Protein AF-A0A8C3FRH8-F1 (afdb_monomer)

Structure (mmCIF, N/CA/C/O backbone):
data_AF-A0A8C3FRH8-F1
#
_entry.id   AF-A0A8C3FRH8-F1
#
loop_
_atom_site.group_PDB
_atom_site.id
_atom_site.type_symbol
_atom_site.label_atom_id
_atom_site.label_alt_id
_atom_site.label_comp_id
_atom_site.label_asym_id
_atom_site.label_entity_id
_atom_site.label_seq_id
_atom_site.pdbx_PDB_ins_code
_atom_site.Cartn_x
_atom_site.Cartn_y
_atom_site.Cartn_z
_atom_site.occupancy
_atom_site.B_iso_or_equiv
_atom_site.auth_seq_id
_atom_site.auth_comp_id
_atom_site.auth_asym_id
_atom_site.auth_atom_id
_atom_site.pdbx_PDB_model_num
ATOM 1 N N . MET A 1 1 ? -49.853 3.957 56.893 1.00 57.47 1 MET A N 1
ATOM 2 C CA . MET A 1 1 ? -48.445 3.575 56.624 1.00 57.47 1 MET A CA 1
ATOM 3 C C . MET A 1 1 ? -48.189 3.053 55.192 1.00 57.47 1 MET A C 1
ATOM 5 O O . MET A 1 1 ? -47.137 2.483 54.962 1.00 57.47 1 MET A O 1
ATOM 9 N N . GLY A 1 2 ? -49.076 3.261 54.199 1.00 66.38 2 GLY A N 1
ATOM 10 C CA . GLY A 1 2 ? -48.961 2.573 52.893 1.00 66.38 2 GLY A CA 1
ATOM 11 C C . GLY A 1 2 ? -48.387 3.367 51.706 1.00 66.38 2 GLY A C 1
ATOM 12 O O . GLY A 1 2 ? -47.814 2.766 50.808 1.00 66.38 2 GLY A O 1
ATOM 13 N N . ALA A 1 3 ? -48.515 4.697 51.667 1.00 68.50 3 ALA A N 1
ATOM 14 C CA . ALA A 1 3 ? -48.238 5.473 50.446 1.00 68.50 3 ALA A CA 1
ATOM 15 C C . ALA A 1 3 ? -46.739 5.645 50.118 1.00 68.50 3 ALA A C 1
ATOM 17 O O . ALA A 1 3 ? -46.358 5.696 48.951 1.00 68.50 3 ALA A O 1
ATOM 18 N N . SER A 1 4 ? -45.875 5.696 51.133 1.00 77.69 4 SER A N 1
ATOM 19 C CA . SER A 1 4 ? -44.426 5.864 50.961 1.00 77.69 4 SER A CA 1
ATOM 20 C C . SER A 1 4 ? -43.734 4.607 50.426 1.00 77.69 4 SER A C 1
ATOM 22 O O . SER A 1 4 ? -42.773 4.722 49.672 1.00 77.69 4 SER A O 1
ATOM 24 N N . HIS A 1 5 ? -44.244 3.414 50.749 1.00 85.81 5 HIS A N 1
ATOM 25 C CA . HIS A 1 5 ? -43.692 2.146 50.264 1.00 85.81 5 HIS A CA 1
ATOM 26 C C . HIS A 1 5 ? -43.868 2.014 48.742 1.00 85.81 5 HIS A C 1
ATOM 28 O O . HIS A 1 5 ? -42.913 1.736 48.021 1.00 85.81 5 HIS A O 1
ATOM 34 N N . TRP A 1 6 ? -45.072 2.283 48.230 1.00 84.44 6 TRP A N 1
ATOM 35 C CA . TRP A 1 6 ? -45.355 2.202 46.793 1.00 84.44 6 TRP A CA 1
ATOM 36 C C . TRP A 1 6 ? -44.595 3.247 45.973 1.00 84.44 6 TRP A C 1
ATOM 38 O O . TRP A 1 6 ? -44.158 2.955 44.863 1.00 84.44 6 TRP A O 1
ATOM 48 N N . ALA A 1 7 ? -44.379 4.441 46.531 1.00 86.88 7 ALA A N 1
ATOM 49 C CA . ALA A 1 7 ? -43.565 5.472 45.894 1.00 86.88 7 ALA A CA 1
ATOM 50 C C . ALA A 1 7 ? -42.084 5.064 45.775 1.00 86.88 7 ALA A C 1
ATOM 52 O O . ALA A 1 7 ? -41.443 5.387 44.773 1.00 86.88 7 ALA A O 1
ATOM 53 N N . LEU A 1 8 ? -41.551 4.338 46.765 1.00 87.56 8 LEU A N 1
ATOM 54 C CA . LEU A 1 8 ? -40.187 3.804 46.726 1.00 87.56 8 LEU A CA 1
ATOM 55 C C . LEU A 1 8 ? -40.054 2.673 45.703 1.00 87.56 8 LEU A C 1
ATOM 57 O O . LEU A 1 8 ? -39.181 2.751 44.843 1.00 87.56 8 LEU A O 1
ATOM 61 N N . LEU A 1 9 ? -40.970 1.699 45.708 1.00 85.25 9 LEU A N 1
ATOM 62 C CA . LEU A 1 9 ? -40.968 0.611 44.721 1.00 85.25 9 LEU A CA 1
ATOM 63 C C . LEU A 1 9 ? -41.099 1.131 43.286 1.00 85.25 9 LEU A C 1
ATOM 65 O O . LEU A 1 9 ? -40.386 0.690 42.388 1.00 85.25 9 LEU A O 1
ATOM 69 N N . TYR A 1 10 ? -41.982 2.105 43.063 1.00 86.12 10 TYR A N 1
ATOM 70 C CA . TYR A 1 10 ? -42.132 2.725 41.750 1.00 86.12 10 TYR A CA 1
ATOM 71 C C . TYR A 1 10 ? -40.841 3.422 41.300 1.00 86.12 10 TYR A C 1
ATOM 73 O O . TYR A 1 10 ? -40.419 3.269 40.152 1.00 86.12 10 TYR A O 1
ATOM 81 N N . ARG A 1 11 ? -40.188 4.158 42.207 1.00 88.19 11 ARG A N 1
ATOM 82 C CA . ARG A 1 11 ? -38.925 4.846 41.922 1.00 88.19 11 ARG A CA 1
ATOM 83 C C . ARG A 1 11 ? -37.809 3.860 41.572 1.00 88.19 11 ARG A C 1
ATOM 85 O O . ARG A 1 11 ? -37.102 4.117 40.603 1.00 88.19 11 ARG A O 1
ATOM 92 N N . GLU A 1 12 ? -37.677 2.753 42.299 1.00 88.12 12 GLU A N 1
ATOM 93 C CA . GLU A 1 12 ? -36.662 1.727 42.014 1.00 88.12 12 GLU A CA 1
ATOM 94 C C . GLU A 1 12 ? -36.901 1.028 40.672 1.00 88.12 12 GLU A C 1
ATOM 96 O O . GLU A 1 12 ? -35.974 0.859 39.881 1.00 88.12 12 GLU A O 1
ATOM 101 N N . VAL A 1 13 ? -38.153 0.687 40.353 1.00 88.50 13 VAL A N 1
ATOM 102 C CA . VAL A 1 13 ? -38.493 0.071 39.059 1.00 88.50 13 VAL A CA 1
ATOM 103 C C . VAL A 1 13 ? -38.186 1.019 37.896 1.00 88.50 13 VAL A C 1
ATOM 105 O O . VAL A 1 13 ? -37.683 0.590 36.853 1.00 88.50 13 VAL A O 1
ATOM 108 N N . VAL A 1 14 ? -38.478 2.312 38.055 1.00 90.81 14 VAL A N 1
ATOM 109 C CA . VAL A 1 14 ? -38.192 3.322 37.029 1.00 90.81 14 VAL A CA 1
ATOM 110 C C . VAL A 1 14 ? -36.691 3.593 36.914 1.00 90.81 14 VAL A C 1
ATOM 112 O O . VAL A 1 14 ? -36.196 3.669 35.787 1.00 90.81 14 VAL A O 1
ATOM 115 N N . SER A 1 15 ? -35.950 3.691 38.025 1.00 89.12 15 SER A N 1
ATOM 116 C CA . SER A 1 15 ? -34.499 3.915 37.969 1.00 89.12 15 SER A CA 1
ATOM 117 C C . SER A 1 15 ? -33.776 2.714 37.361 1.00 89.12 15 SER A C 1
ATOM 119 O O . SER A 1 15 ? -32.976 2.901 36.447 1.00 89.12 15 SER A O 1
ATOM 121 N N . GLY A 1 16 ? -34.144 1.487 37.744 1.00 87.81 16 GLY A N 1
ATOM 122 C CA . GLY A 1 16 ? -33.573 0.266 37.173 1.00 87.81 16 GLY A CA 1
ATOM 123 C C . GLY A 1 16 ? -33.840 0.139 35.671 1.00 87.81 16 GLY A C 1
ATOM 124 O O . GLY A 1 16 ? -32.952 -0.231 34.902 1.00 87.81 16 GLY A O 1
ATOM 125 N N . LYS A 1 17 ? -35.036 0.533 35.207 1.00 89.75 17 LYS A N 1
ATOM 126 C CA . LYS A 1 17 ? -35.323 0.614 33.766 1.00 89.75 17 LYS A CA 1
ATOM 127 C C . LYS A 1 17 ? -34.496 1.687 33.062 1.00 89.75 17 LYS A C 1
ATOM 129 O O . LYS A 1 17 ? -34.048 1.436 31.947 1.00 89.75 17 LYS A O 1
ATOM 134 N N . ALA A 1 18 ? -34.300 2.855 33.672 1.00 86.56 18 ALA A N 1
ATOM 135 C CA . ALA A 1 18 ? -33.530 3.951 33.085 1.00 86.56 18 ALA A CA 1
ATOM 136 C C . ALA A 1 18 ? -32.035 3.610 32.960 1.00 86.56 18 ALA A C 1
ATOM 138 O O . ALA A 1 18 ? -31.429 3.888 31.923 1.00 86.56 18 ALA A O 1
ATOM 139 N N . GLU A 1 19 ? -31.466 2.953 33.969 1.00 88.12 19 GLU A N 1
ATOM 140 C CA . GLU A 1 19 ? -30.096 2.431 33.947 1.00 88.12 19 GLU A CA 1
ATOM 141 C C . GLU A 1 19 ? -29.940 1.335 32.889 1.00 88.12 19 GLU A C 1
ATOM 143 O O . GLU A 1 19 ? -29.056 1.414 32.036 1.00 88.12 19 GLU A O 1
ATOM 148 N N . ALA A 1 20 ? -30.854 0.362 32.842 1.00 88.12 20 ALA A N 1
ATOM 149 C CA . ALA A 1 20 ? -30.847 -0.660 31.796 1.00 88.12 20 ALA A CA 1
ATOM 150 C C . ALA A 1 20 ? -30.938 -0.045 30.386 1.00 88.12 20 ALA A C 1
ATOM 152 O O . ALA A 1 20 ? -30.238 -0.477 29.468 1.00 88.12 20 ALA A O 1
ATOM 153 N N . TRP A 1 21 ? -31.748 1.004 30.213 1.00 78.81 21 TRP A N 1
ATOM 154 C CA . TRP A 1 21 ? -31.869 1.724 28.945 1.00 78.81 21 TRP A CA 1
ATOM 155 C C . TRP A 1 21 ? -30.599 2.481 28.560 1.00 78.81 21 TRP A C 1
ATOM 157 O O . TRP A 1 21 ? -30.220 2.488 27.385 1.00 78.81 21 TRP A O 1
ATOM 167 N N . SER A 1 22 ? -29.937 3.129 29.520 1.00 84.00 22 SER A N 1
ATOM 168 C CA . SER A 1 22 ? -28.700 3.869 29.268 1.00 84.00 22 SER A CA 1
ATOM 169 C C . SER A 1 22 ? -27.548 2.917 28.933 1.00 84.00 22 SER A C 1
ATOM 171 O O . SER A 1 22 ? -26.841 3.157 27.951 1.00 84.00 22 SER A O 1
ATOM 173 N N . HIS A 1 23 ? -27.434 1.792 29.647 1.00 83.38 23 HIS A N 1
ATOM 174 C CA . HIS A 1 23 ? -26.477 0.722 29.363 1.00 83.38 23 HIS A CA 1
ATOM 175 C C . HIS A 1 23 ? -26.725 0.070 27.999 1.00 83.38 23 HIS A C 1
ATOM 177 O O . HIS A 1 23 ? -25.789 -0.063 27.205 1.00 83.38 23 HIS A O 1
ATOM 183 N N . TRP A 1 24 ? -27.977 -0.274 27.679 1.00 79.75 24 TRP A N 1
ATOM 184 C CA . TRP A 1 24 ? -28.339 -0.825 26.370 1.00 79.75 24 TRP A CA 1
ATOM 185 C C . TRP A 1 24 ? -27.994 0.154 25.243 1.00 79.75 24 TRP A C 1
ATOM 187 O O . TRP A 1 24 ? -27.308 -0.198 24.284 1.00 79.75 24 TRP A O 1
ATOM 197 N N . LYS A 1 25 ? -28.363 1.429 25.402 1.00 85.50 25 LYS A N 1
ATOM 198 C CA . LYS A 1 25 ? -28.081 2.471 24.410 1.00 85.50 25 LYS A CA 1
ATOM 199 C C . LYS A 1 25 ? -26.588 2.771 24.267 1.00 85.50 25 LYS A C 1
ATOM 201 O O . LYS A 1 25 ? -26.142 3.106 23.170 1.00 85.50 25 LYS A O 1
ATOM 206 N N . ALA A 1 26 ? -25.811 2.675 25.343 1.00 81.25 26 ALA A N 1
ATOM 207 C CA . ALA A 1 26 ? -24.355 2.791 25.298 1.00 81.25 26 ALA A CA 1
ATOM 208 C C . ALA A 1 26 ? -23.719 1.608 24.548 1.00 81.25 26 ALA A C 1
ATOM 210 O O . ALA A 1 26 ? -22.846 1.826 23.708 1.00 81.25 26 ALA A O 1
ATOM 211 N N . SER A 1 27 ? -24.212 0.387 24.780 1.00 82.06 27 SER A N 1
ATOM 212 C CA . SER A 1 27 ? -23.782 -0.832 24.084 1.00 82.06 27 SER A CA 1
ATOM 213 C C . SER A 1 27 ? -24.063 -0.771 22.577 1.00 82.06 27 SER A C 1
ATOM 215 O O . SER A 1 27 ? -23.164 -1.019 21.773 1.00 82.06 27 SER A O 1
ATOM 217 N N . GLU A 1 28 ? -25.268 -0.352 22.178 1.00 82.62 28 GLU A N 1
ATOM 218 C CA . GLU A 1 28 ? -25.647 -0.190 20.766 1.00 82.62 28 GLU A CA 1
ATOM 219 C C . GLU A 1 28 ? -24.827 0.906 20.071 1.00 82.62 28 GLU A C 1
ATOM 221 O O . GLU A 1 28 ? -24.386 0.737 18.933 1.00 82.62 28 GLU A O 1
ATOM 226 N N . ARG A 1 29 ? -24.559 2.020 20.772 1.00 77.00 29 ARG A N 1
ATOM 227 C CA . ARG A 1 29 ? -23.665 3.075 20.271 1.00 77.00 29 ARG A CA 1
ATOM 228 C C . ARG A 1 29 ? -22.253 2.558 20.054 1.00 77.00 29 ARG A C 1
ATOM 230 O O . ARG A 1 29 ? -21.674 2.851 19.016 1.00 77.00 29 ARG A O 1
ATOM 237 N N . HIS A 1 30 ? -21.708 1.795 21.001 1.00 77.19 30 HIS A N 1
ATOM 238 C CA . HIS A 1 30 ? -20.393 1.174 20.844 1.00 77.19 30 HIS A CA 1
ATOM 239 C C . HIS A 1 30 ? -20.365 0.251 19.622 1.00 77.19 30 HIS A C 1
ATOM 241 O O . HIS A 1 30 ? -19.498 0.416 18.769 1.00 77.19 30 HIS A O 1
ATOM 247 N N . ARG A 1 31 ? -21.360 -0.637 19.473 1.00 80.12 31 ARG A N 1
ATOM 248 C CA . ARG A 1 31 ? -21.479 -1.527 18.305 1.00 80.12 31 ARG A CA 1
ATOM 249 C C . ARG A 1 31 ? -21.532 -0.755 16.985 1.00 80.12 31 ARG A C 1
ATOM 251 O O . ARG A 1 31 ? -20.775 -1.071 16.070 1.00 80.12 31 ARG A O 1
ATOM 258 N N . MET A 1 32 ? -22.377 0.273 16.886 1.00 78.88 32 MET A N 1
ATOM 259 C CA . MET A 1 32 ? -22.480 1.087 15.668 1.00 78.88 32 MET A CA 1
ATOM 260 C C . MET A 1 32 ? -21.189 1.844 15.354 1.00 78.88 32 MET A C 1
ATOM 262 O O . MET A 1 32 ?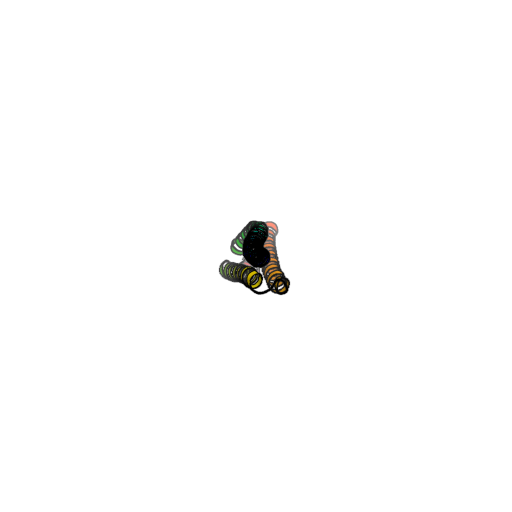 -20.772 1.870 14.198 1.00 78.88 32 MET A O 1
ATOM 266 N N . LEU A 1 33 ? -20.534 2.423 16.363 1.00 76.94 33 LEU A N 1
ATOM 267 C CA . LEU A 1 33 ? -19.271 3.134 16.170 1.00 76.94 33 LEU A CA 1
ATOM 268 C C . LEU A 1 33 ? -18.177 2.181 15.674 1.00 76.94 33 LEU A C 1
ATOM 270 O O . LEU A 1 33 ? -17.527 2.478 14.674 1.00 76.94 33 LEU A O 1
ATOM 274 N N . THR A 1 34 ? -18.017 1.007 16.291 1.00 76.81 34 THR A N 1
ATOM 275 C CA . THR A 1 34 ? -17.033 0.005 15.847 1.00 76.81 34 THR A CA 1
ATOM 276 C C . THR A 1 34 ? -17.292 -0.453 14.410 1.00 76.81 34 THR A C 1
ATOM 278 O O . THR A 1 34 ? -16.357 -0.523 13.611 1.00 76.81 34 THR A O 1
ATOM 281 N N . LEU A 1 35 ? -18.553 -0.713 14.048 1.00 82.12 35 LEU A N 1
ATOM 282 C CA . LEU A 1 35 ? -18.928 -1.104 12.684 1.00 82.12 35 LEU A CA 1
ATOM 283 C C . LEU A 1 35 ? -18.664 0.010 11.664 1.00 82.12 35 LEU A C 1
ATOM 285 O O . LEU A 1 35 ? -18.120 -0.256 10.592 1.00 82.12 35 LEU A O 1
ATOM 289 N N . PHE A 1 36 ? -18.992 1.258 12.000 1.00 78.00 36 PHE A N 1
ATOM 290 C CA . PHE A 1 36 ? -18.739 2.411 11.139 1.00 78.00 36 PHE A CA 1
ATOM 291 C C . PHE A 1 36 ? -17.239 2.616 10.874 1.00 78.00 36 PHE A C 1
ATOM 293 O O . PHE A 1 36 ? -16.833 2.834 9.728 1.00 78.00 36 PHE A O 1
ATOM 300 N N . PHE A 1 37 ? -16.394 2.482 11.902 1.00 72.50 37 PHE A N 1
ATOM 301 C CA . PHE A 1 37 ? -14.938 2.565 11.747 1.00 72.50 37 PHE A CA 1
ATOM 302 C C . PHE A 1 37 ? -14.366 1.418 10.899 1.00 72.50 37 PHE A C 1
ATOM 304 O O . PHE A 1 37 ? -13.493 1.656 10.057 1.00 72.50 37 PHE A O 1
ATOM 311 N N . LEU A 1 38 ? -14.876 0.193 11.056 1.00 77.25 38 LEU A N 1
ATOM 312 C CA . LEU A 1 38 ? -14.483 -0.957 10.231 1.00 77.25 38 LEU A CA 1
ATOM 313 C C . LEU A 1 38 ? -14.883 -0.778 8.763 1.00 77.25 38 LEU A C 1
ATOM 315 O O . LEU A 1 38 ? -14.085 -1.046 7.865 1.00 77.25 38 LEU A O 1
ATOM 319 N N . PHE A 1 39 ? -16.097 -0.291 8.503 1.00 78.88 39 PHE A N 1
ATOM 320 C CA . PHE A 1 39 ? -16.541 -0.018 7.140 1.00 78.88 39 PHE A CA 1
ATOM 321 C C . PHE A 1 39 ? -15.690 1.0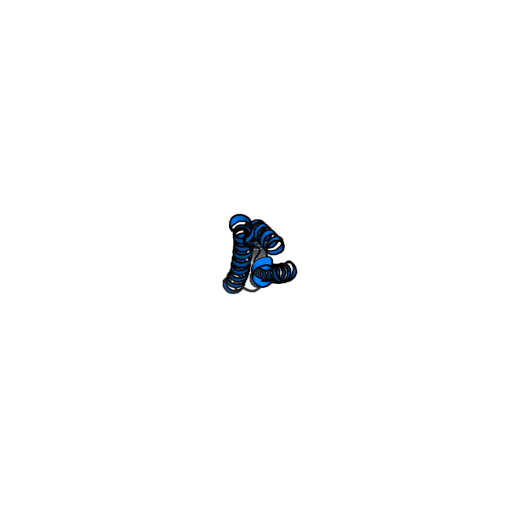81 6.496 1.00 78.88 39 PHE A C 1
ATOM 323 O O . PHE A 1 39 ? -15.168 0.893 5.399 1.00 78.88 39 PHE A O 1
ATOM 330 N N . SER A 1 40 ? -15.474 2.185 7.215 1.00 79.69 40 SER A N 1
ATOM 331 C CA . SER A 1 40 ? -14.699 3.325 6.717 1.00 79.69 40 SER A CA 1
ATOM 332 C C . SER A 1 40 ? -13.248 2.944 6.416 1.00 79.69 40 SER A C 1
ATOM 334 O O . SER A 1 40 ? -12.744 3.247 5.337 1.00 79.69 40 SER A O 1
ATOM 336 N N . SER A 1 41 ? -12.573 2.232 7.322 1.00 74.50 41 SER A N 1
ATOM 337 C CA . SER A 1 41 ? -11.190 1.773 7.105 1.00 74.50 41 SER A CA 1
ATOM 338 C C . SER A 1 41 ? -11.064 0.799 5.924 1.00 74.50 41 SER A C 1
ATOM 340 O O . SER A 1 41 ? -10.091 0.869 5.171 1.00 74.50 41 SER A O 1
ATOM 342 N N . ARG A 1 42 ? -12.069 -0.060 5.704 1.00 75.62 42 ARG A N 1
ATOM 343 C CA . ARG A 1 42 ? -12.123 -0.980 4.559 1.00 75.62 42 ARG A CA 1
ATOM 344 C C . ARG A 1 42 ? -12.327 -0.260 3.226 1.00 75.62 42 ARG A C 1
ATOM 346 O O . ARG A 1 42 ? -11.625 -0.590 2.273 1.00 75.62 42 ARG A O 1
ATOM 353 N N . VAL A 1 43 ? -13.228 0.723 3.161 1.0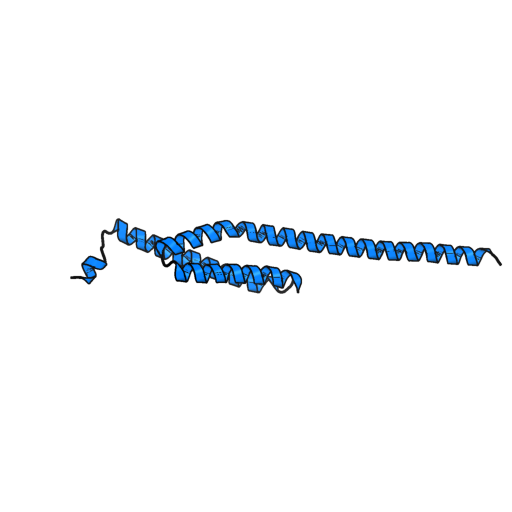0 80.44 43 VAL A N 1
ATOM 354 C CA . VAL A 1 43 ? -13.424 1.550 1.955 1.00 80.44 43 VAL A CA 1
ATOM 355 C C . VAL A 1 43 ? -12.133 2.295 1.612 1.00 80.44 43 VAL A C 1
ATOM 357 O O . VAL A 1 43 ? -11.626 2.143 0.504 1.00 80.44 43 VAL A O 1
ATOM 360 N N . ASN A 1 44 ? -11.515 2.953 2.600 1.00 76.81 44 ASN A N 1
ATOM 361 C CA . ASN A 1 44 ? -10.236 3.645 2.418 1.00 76.81 44 ASN A CA 1
ATOM 362 C C . ASN A 1 44 ? -9.128 2.708 1.899 1.00 76.81 44 ASN A C 1
ATOM 364 O O . ASN A 1 44 ? -8.312 3.119 1.087 1.00 76.81 44 ASN A O 1
ATOM 368 N N . CYS A 1 45 ?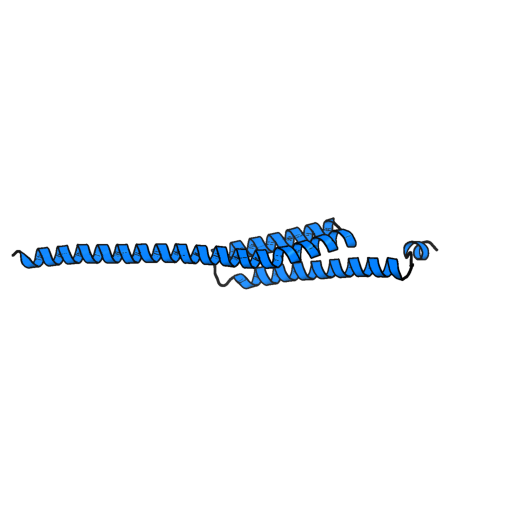 -9.063 1.443 2.332 1.00 75.19 45 CYS A N 1
ATOM 369 C CA . CYS A 1 45 ? -8.055 0.509 1.811 1.00 75.19 45 CYS A CA 1
ATOM 370 C C . CYS A 1 45 ? -8.375 0.004 0.398 1.00 75.19 45 CYS A C 1
ATOM 372 O O . CYS A 1 45 ? -7.456 -0.194 -0.397 1.00 75.19 45 CYS A O 1
ATOM 374 N N . SER A 1 46 ? -9.657 -0.184 0.076 1.00 80.06 46 SER A N 1
ATOM 375 C CA . SER A 1 46 ? -10.095 -0.656 -1.240 1.00 80.06 46 SER A CA 1
ATOM 376 C C . SER A 1 46 ? -9.834 0.359 -2.352 1.00 80.06 46 SER A C 1
ATOM 378 O O . SER A 1 46 ? -9.622 -0.050 -3.488 1.00 80.06 46 SER A O 1
ATOM 380 N N . GLU A 1 47 ? -9.829 1.657 -2.046 1.00 83.69 47 GLU A N 1
ATOM 381 C CA . GLU A 1 47 ? -9.581 2.723 -3.028 1.00 83.69 47 GLU A CA 1
ATOM 382 C C . GLU A 1 47 ? -8.143 2.697 -3.573 1.00 83.69 47 GLU A C 1
ATOM 384 O O . GLU A 1 47 ? -7.924 2.843 -4.773 1.00 83.69 47 GLU A O 1
ATOM 389 N N . TYR A 1 48 ? -7.151 2.445 -2.712 1.00 82.00 48 TYR A N 1
ATOM 390 C CA . TYR A 1 48 ? -5.735 2.415 -3.111 1.00 82.00 48 TYR A CA 1
ATOM 391 C C . TYR A 1 48 ? -5.256 1.045 -3.604 1.00 82.00 48 TYR A C 1
ATOM 393 O O . TYR A 1 48 ? -4.198 0.952 -4.228 1.00 82.00 48 TYR A O 1
ATOM 401 N N . PHE A 1 49 ? -6.006 -0.020 -3.322 1.00 86.19 49 PHE A N 1
ATOM 402 C CA . PHE A 1 49 ? -5.659 -1.383 -3.715 1.00 86.19 49 PHE A CA 1
ATOM 403 C C . PHE A 1 49 ? -5.477 -1.582 -5.234 1.0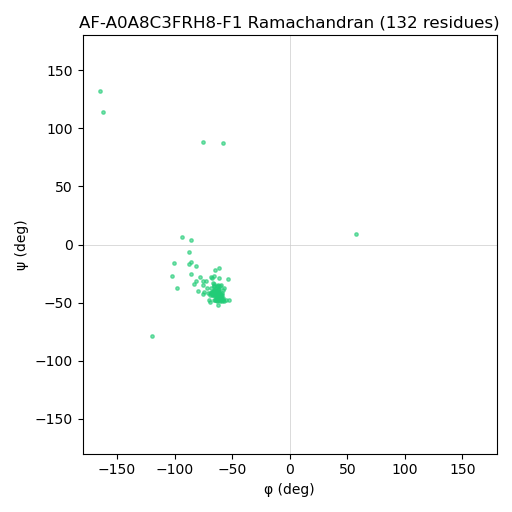0 86.19 49 PHE A C 1
ATOM 405 O O . PHE A 1 49 ? -4.447 -2.137 -5.618 1.00 86.19 49 PHE A O 1
ATOM 412 N N . PRO A 1 50 ? -6.384 -1.119 -6.123 1.00 89.25 50 PRO A N 1
ATOM 413 C CA . PRO A 1 50 ? -6.200 -1.291 -7.566 1.00 89.25 50 PRO A CA 1
ATOM 414 C C . PRO A 1 50 ? -4.991 -0.514 -8.103 1.00 89.25 50 PRO A C 1
ATOM 416 O O . PRO A 1 50 ? -4.276 -1.019 -8.966 1.00 89.25 50 PRO A O 1
ATOM 419 N N . ILE A 1 51 ? -4.716 0.675 -7.555 1.00 89.50 51 ILE A N 1
ATOM 420 C CA . ILE A 1 51 ? -3.542 1.484 -7.915 1.00 89.50 51 ILE A CA 1
ATOM 421 C C . ILE A 1 51 ? -2.262 0.730 -7.545 1.00 89.50 51 ILE A C 1
ATOM 423 O O . ILE A 1 51 ? -1.366 0.575 -8.373 1.00 89.50 51 ILE A O 1
ATOM 427 N N . PHE A 1 52 ? -2.201 0.204 -6.318 1.00 90.94 52 PHE A N 1
ATOM 428 C CA . PHE A 1 52 ? -1.098 -0.637 -5.864 1.00 90.94 52 PHE A CA 1
ATOM 429 C C . PHE A 1 52 ? -0.888 -1.845 -6.783 1.00 90.94 52 PHE A C 1
ATOM 431 O O . PHE A 1 52 ? 0.242 -2.089 -7.199 1.00 90.94 52 PHE A O 1
ATOM 438 N N . LEU A 1 53 ? -1.957 -2.568 -7.129 1.00 90.75 53 LEU A N 1
ATOM 439 C CA . LEU A 1 53 ? -1.869 -3.764 -7.966 1.00 90.75 53 LEU A CA 1
ATOM 440 C C . LEU A 1 53 ? -1.309 -3.448 -9.359 1.00 90.75 53 LEU A C 1
ATOM 442 O O . LEU A 1 53 ? -0.443 -4.171 -9.848 1.00 90.75 53 LEU A O 1
ATOM 446 N N . ALA A 1 54 ? -1.768 -2.351 -9.970 1.00 92.62 54 ALA A N 1
ATOM 447 C CA . ALA A 1 54 ? -1.292 -1.908 -11.277 1.00 92.62 54 ALA A CA 1
ATOM 448 C C . ALA A 1 54 ? 0.212 -1.591 -11.254 1.00 92.62 54 ALA A C 1
ATOM 450 O O . ALA A 1 54 ? 0.963 -2.065 -12.105 1.00 92.62 54 ALA A O 1
ATOM 451 N N . ILE A 1 55 ? 0.670 -0.846 -10.244 1.00 91.69 55 ILE A N 1
ATOM 452 C CA . ILE A 1 55 ? 2.084 -0.474 -10.104 1.00 91.69 55 ILE A CA 1
ATOM 453 C C . ILE A 1 55 ? 2.944 -1.697 -9.772 1.00 91.69 55 ILE A C 1
ATOM 455 O O . ILE A 1 55 ? 4.023 -1.856 -10.339 1.00 91.69 55 ILE A O 1
ATOM 459 N N . LEU A 1 56 ? 2.471 -2.572 -8.880 1.00 92.00 56 LEU A N 1
ATOM 460 C CA . LEU A 1 56 ? 3.147 -3.817 -8.519 1.00 92.00 56 LEU A CA 1
ATOM 461 C C . LEU A 1 56 ? 3.370 -4.687 -9.758 1.00 92.00 56 LEU A C 1
ATOM 463 O O . LEU A 1 56 ? 4.471 -5.182 -9.980 1.00 92.00 56 LEU A O 1
ATOM 467 N N . TRP A 1 57 ? 2.344 -4.843 -10.592 1.00 92.56 57 TRP A N 1
ATOM 468 C CA . TRP A 1 57 ? 2.449 -5.635 -11.812 1.00 92.56 57 TRP A CA 1
ATOM 469 C C . TRP A 1 57 ? 3.457 -5.030 -12.793 1.00 92.56 57 TRP A C 1
ATOM 471 O O . TRP A 1 57 ? 4.337 -5.724 -13.302 1.00 92.56 57 TRP A O 1
ATOM 481 N N . GLN A 1 58 ? 3.389 -3.714 -12.992 1.00 89.88 58 GLN A N 1
ATOM 482 C CA . GLN A 1 58 ? 4.294 -2.995 -13.879 1.00 89.88 58 GLN A CA 1
ATOM 483 C C . GLN A 1 58 ? 5.754 -3.068 -13.396 1.00 89.88 58 GLN A C 1
ATOM 485 O O . GLN A 1 58 ? 6.651 -3.409 -14.161 1.00 89.88 58 GLN A O 1
ATOM 490 N N . ALA A 1 59 ? 6.013 -2.822 -12.112 1.00 89.44 59 ALA A N 1
ATOM 491 C CA . ALA A 1 59 ? 7.356 -2.940 -11.549 1.00 89.44 59 ALA A CA 1
ATOM 492 C C . ALA A 1 59 ? 7.900 -4.379 -11.653 1.00 89.44 59 ALA A C 1
ATOM 494 O O . ALA A 1 59 ? 9.089 -4.576 -11.902 1.00 89.44 59 ALA A O 1
ATOM 495 N N . GLY A 1 60 ? 7.037 -5.389 -11.510 1.00 89.81 60 GLY A N 1
ATOM 496 C CA . GLY A 1 60 ? 7.435 -6.794 -11.567 1.00 89.81 60 GLY A CA 1
ATOM 497 C C . GLY A 1 60 ? 7.800 -7.253 -12.977 1.00 89.81 60 GLY A C 1
ATOM 498 O O . GLY A 1 60 ? 8.746 -8.022 -13.135 1.00 89.81 60 GLY A O 1
ATOM 499 N N . LEU A 1 61 ? 7.080 -6.764 -13.990 1.00 8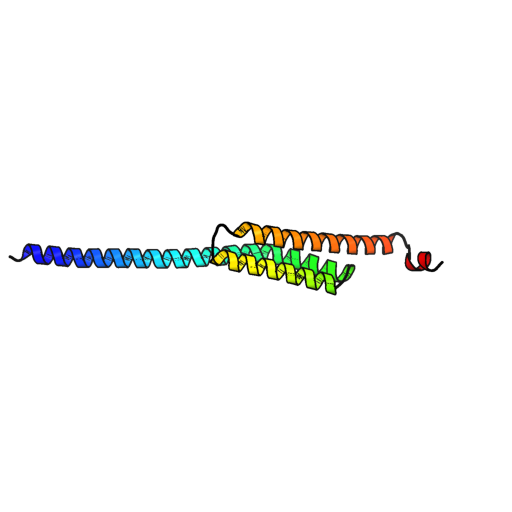7.75 61 LEU A N 1
ATOM 500 C CA . LEU A 1 61 ? 7.345 -7.080 -15.395 1.00 87.75 61 LEU A CA 1
ATOM 501 C C . LEU A 1 61 ? 8.574 -6.354 -15.947 1.00 87.75 61 LEU A C 1
ATOM 503 O O . LEU A 1 61 ? 9.340 -6.950 -16.697 1.00 87.75 61 LEU A O 1
ATOM 507 N N . PHE A 1 62 ? 8.751 -5.077 -15.598 1.00 81.38 62 PHE A N 1
ATOM 508 C CA . PHE A 1 62 ? 9.748 -4.217 -16.244 1.00 81.38 62 PHE A CA 1
ATOM 509 C C . PHE A 1 62 ? 11.045 -4.035 -15.448 1.00 81.38 62 PHE A C 1
ATOM 511 O O . PHE A 1 62 ? 12.029 -3.574 -16.021 1.00 81.38 62 PHE A O 1
ATOM 518 N N . PHE A 1 63 ? 11.069 -4.364 -14.151 1.00 81.75 63 PHE A N 1
ATOM 519 C CA . PHE A 1 63 ? 12.255 -4.192 -13.307 1.00 81.75 63 PHE A CA 1
ATOM 520 C C . PHE A 1 63 ? 12.760 -5.515 -12.723 1.00 81.75 63 PHE A C 1
ATOM 522 O O . PHE A 1 63 ? 13.745 -6.062 -13.211 1.00 81.75 63 PHE A O 1
ATOM 529 N N . HIS A 1 64 ? 12.121 -6.037 -11.670 1.00 85.00 64 HIS A N 1
ATOM 530 C CA . HIS A 1 64 ? 12.583 -7.260 -11.010 1.00 85.00 64 HIS A CA 1
ATOM 531 C C . HIS A 1 64 ? 11.488 -7.902 -10.149 1.00 85.00 64 HIS A C 1
ATOM 533 O O . HIS A 1 64 ? 11.154 -7.401 -9.075 1.00 85.00 64 HIS A O 1
ATOM 539 N N . GLN A 1 65 ? 11.023 -9.093 -10.536 1.00 88.56 65 GLN A N 1
ATOM 540 C CA . GLN A 1 65 ? 9.933 -9.809 -9.855 1.00 88.56 65 GLN A CA 1
ATOM 541 C C . GLN A 1 65 ? 10.147 -9.985 -8.339 1.00 88.56 65 GLN A C 1
ATOM 543 O O . GLN A 1 65 ? 9.255 -9.671 -7.556 1.00 88.56 65 GLN A O 1
ATOM 548 N N . GLY A 1 66 ? 11.336 -10.432 -7.909 1.00 90.19 66 GLY A N 1
ATOM 549 C CA . GLY A 1 66 ? 11.647 -10.662 -6.487 1.00 90.19 66 GLY A CA 1
ATOM 550 C C . GLY A 1 66 ? 11.593 -9.405 -5.604 1.00 90.19 66 GLY A C 1
ATOM 551 O O . GLY A 1 66 ? 10.889 -9.394 -4.596 1.00 90.19 66 GLY A O 1
ATOM 552 N N . LEU A 1 67 ? 12.288 -8.328 -5.991 1.00 88.50 67 LEU A N 1
ATOM 553 C CA . LEU A 1 67 ? 12.255 -7.048 -5.272 1.00 88.50 67 LEU A CA 1
ATOM 554 C C . LEU A 1 67 ? 10.844 -6.460 -5.222 1.00 88.50 67 LEU A C 1
ATOM 556 O O . LEU A 1 67 ? 10.394 -6.012 -4.168 1.00 88.50 67 LEU A O 1
ATOM 560 N N . THR A 1 68 ? 10.123 -6.505 -6.341 1.00 91.44 68 THR A N 1
ATOM 561 C CA . THR A 1 68 ? 8.749 -6.016 -6.406 1.00 91.44 68 THR A CA 1
ATOM 562 C C . THR A 1 68 ? 7.813 -6.812 -5.497 1.00 91.44 68 THR A C 1
ATOM 564 O O . THR A 1 68 ? 7.016 -6.210 -4.780 1.00 91.44 68 THR A O 1
ATOM 567 N N . ALA A 1 69 ? 7.938 -8.142 -5.452 1.00 92.31 69 ALA A N 1
ATOM 568 C CA . ALA A 1 69 ? 7.160 -8.980 -4.544 1.00 92.31 69 ALA A CA 1
ATOM 569 C C . ALA A 1 69 ? 7.462 -8.667 -3.068 1.00 92.31 69 ALA A C 1
ATOM 571 O O . ALA A 1 69 ? 6.532 -8.531 -2.272 1.00 92.31 69 ALA A O 1
ATOM 572 N N . ALA A 1 70 ? 8.738 -8.482 -2.709 1.00 93.31 70 ALA A N 1
ATOM 573 C CA . ALA A 1 70 ? 9.139 -8.116 -1.349 1.00 93.31 70 ALA A CA 1
ATOM 574 C C . ALA A 1 70 ? 8.564 -6.751 -0.921 1.00 93.31 70 ALA A C 1
ATOM 576 O O . ALA A 1 70 ? 7.993 -6.632 0.166 1.00 93.31 70 ALA A O 1
ATOM 577 N N . LEU A 1 71 ? 8.637 -5.738 -1.793 1.00 91.62 71 LEU A N 1
ATOM 578 C CA . LEU A 1 71 ? 8.032 -4.422 -1.551 1.00 91.62 71 LEU A CA 1
ATOM 579 C C . LEU A 1 71 ? 6.500 -4.495 -1.472 1.00 91.62 71 LEU A C 1
ATOM 581 O O . LEU A 1 71 ? 5.892 -3.833 -0.632 1.00 91.62 71 LEU A O 1
ATOM 585 N N . GLY A 1 72 ? 5.870 -5.329 -2.301 1.00 92.12 72 GLY A N 1
ATOM 586 C CA . GLY A 1 72 ? 4.432 -5.584 -2.240 1.00 92.12 72 GLY A CA 1
ATOM 587 C C . GLY A 1 72 ? 3.995 -6.209 -0.915 1.00 92.12 72 GLY A C 1
ATOM 588 O O . GLY A 1 72 ? 2.999 -5.785 -0.325 1.00 92.12 72 GLY A O 1
ATOM 589 N N . LEU A 1 73 ? 4.772 -7.165 -0.401 1.00 92.62 73 LEU A N 1
ATOM 590 C CA . LEU A 1 73 ? 4.522 -7.780 0.901 1.00 92.62 73 LEU A CA 1
ATOM 591 C C . LEU A 1 73 ? 4.678 -6.759 2.037 1.00 92.62 73 LEU A C 1
ATOM 593 O O . LEU A 1 73 ? 3.849 -6.708 2.947 1.00 92.62 73 LEU A O 1
ATOM 597 N N . LEU A 1 74 ? 5.691 -5.892 1.944 1.00 91.75 74 LEU A N 1
ATOM 598 C CA . LEU A 1 74 ? 5.912 -4.805 2.896 1.00 91.75 74 LEU A CA 1
ATOM 599 C C . LEU A 1 74 ? 4.751 -3.795 2.892 1.00 91.75 74 LEU A C 1
ATOM 601 O O . LEU A 1 74 ? 4.306 -3.360 3.958 1.00 91.75 74 LEU A O 1
ATOM 605 N N . TYR A 1 75 ? 4.200 -3.462 1.721 1.00 90.25 75 TYR A N 1
ATOM 606 C CA . TYR A 1 75 ? 3.006 -2.617 1.605 1.00 90.25 75 TYR A CA 1
ATOM 607 C C . TYR A 1 75 ? 1.795 -3.243 2.314 1.00 90.25 75 TYR A C 1
ATOM 609 O O . TYR A 1 75 ? 1.130 -2.580 3.116 1.00 90.25 75 TYR A O 1
ATOM 617 N N . LEU A 1 76 ? 1.534 -4.532 2.070 1.00 89.62 76 LEU A N 1
ATOM 618 C CA . LEU A 1 76 ? 0.436 -5.264 2.710 1.00 89.62 76 LEU A CA 1
ATOM 619 C C . LEU A 1 76 ? 0.611 -5.343 4.231 1.00 89.62 76 LEU A C 1
ATOM 621 O O . LEU A 1 76 ? -0.350 -5.114 4.967 1.00 89.62 76 LEU A O 1
ATOM 625 N N . TYR A 1 77 ? 1.835 -5.583 4.707 1.00 88.56 77 TYR A N 1
ATOM 626 C CA . TYR A 1 77 ? 2.150 -5.586 6.135 1.00 88.56 77 TYR A CA 1
ATOM 627 C C . TYR A 1 77 ? 1.860 -4.224 6.780 1.00 88.56 77 TYR A C 1
ATOM 629 O O . TYR A 1 77 ? 1.201 -4.141 7.814 1.00 88.56 77 TYR A O 1
ATOM 637 N N . SER A 1 78 ? 2.246 -3.136 6.113 1.00 86.38 78 SER A N 1
ATOM 638 C CA . SER A 1 78 ? 1.964 -1.764 6.558 1.00 86.38 78 SER A CA 1
ATOM 639 C C . SER A 1 78 ? 0.464 -1.494 6.705 1.00 86.38 78 SER A C 1
ATOM 641 O O . SER A 1 78 ? 0.018 -0.892 7.685 1.00 86.38 78 SER A O 1
ATOM 643 N N . ARG A 1 79 ? -0.333 -1.960 5.734 1.00 84.06 79 ARG A N 1
ATOM 644 C CA . ARG A 1 79 ? -1.799 -1.851 5.758 1.00 84.06 79 ARG A CA 1
ATOM 645 C C . ARG A 1 79 ? -2.419 -2.719 6.848 1.00 84.06 79 ARG A C 1
ATOM 647 O O . ARG A 1 79 ? -3.361 -2.277 7.501 1.00 84.06 79 ARG A O 1
ATOM 654 N N . TYR A 1 80 ? -1.873 -3.904 7.099 1.00 83.75 80 TYR A N 1
ATOM 655 C CA . TYR A 1 80 ? -2.286 -4.740 8.223 1.00 83.75 80 TYR A CA 1
ATOM 656 C C . TYR A 1 80 ? -2.029 -4.042 9.569 1.00 83.75 80 TYR A C 1
ATOM 658 O O . TYR A 1 80 ? -2.938 -3.947 10.398 1.00 83.75 80 TYR A O 1
ATOM 666 N N . CYS A 1 81 ? -0.841 -3.458 9.757 1.00 82.12 81 CYS A N 1
ATOM 667 C CA . CYS A 1 81 ? -0.520 -2.664 10.944 1.00 82.12 81 CYS A CA 1
ATOM 668 C C . CYS A 1 81 ? -1.438 -1.441 11.096 1.00 82.12 81 CYS A C 1
ATOM 670 O O . CYS A 1 81 ? -1.828 -1.114 12.215 1.00 82.12 81 CYS A O 1
ATOM 672 N N . TYR A 1 82 ? -1.842 -0.797 9.994 1.00 78.25 82 TYR A N 1
ATOM 673 C CA . TYR A 1 82 ? -2.826 0.291 10.019 1.00 78.25 82 TYR A CA 1
ATOM 674 C C . TYR A 1 82 ? -4.187 -0.166 10.573 1.00 78.25 82 TYR A C 1
ATOM 676 O O . TYR A 1 82 ? -4.767 0.525 11.412 1.00 78.25 82 TYR A O 1
ATOM 684 N N . PHE A 1 83 ? -4.680 -1.339 10.157 1.00 73.31 83 PHE A N 1
ATOM 685 C CA . PHE A 1 83 ? -5.925 -1.910 10.685 1.00 73.31 83 PHE A CA 1
ATOM 686 C C . PHE A 1 83 ? -5.818 -2.294 12.163 1.00 73.31 83 PHE A C 1
ATOM 688 O O . PHE A 1 83 ? -6.757 -2.049 12.922 1.00 73.31 83 PHE A O 1
ATOM 695 N N . MET A 1 84 ? -4.688 -2.870 12.582 1.00 74.38 84 MET A N 1
ATOM 696 C CA . MET A 1 84 ? -4.470 -3.235 13.985 1.00 74.38 84 MET A CA 1
ATOM 697 C C . MET A 1 84 ? -4.358 -2.000 14.885 1.00 74.38 84 MET A C 1
ATOM 699 O O . MET A 1 84 ? -5.039 -1.936 15.906 1.00 74.38 84 MET A O 1
ATOM 703 N N . GLY A 1 85 ? -3.624 -0.967 14.461 1.00 72.38 85 GLY A N 1
ATOM 704 C CA . GLY A 1 85 ? -3.536 0.304 15.190 1.00 72.38 85 GLY A CA 1
ATOM 705 C C . GLY A 1 85 ? -4.886 1.019 15.332 1.00 72.38 85 GLY A C 1
ATOM 706 O O . GLY A 1 85 ? -5.132 1.686 16.335 1.00 72.38 85 GLY A O 1
ATOM 707 N N . TYR A 1 86 ? -5.809 0.812 14.384 1.00 65.50 86 TYR A N 1
ATOM 708 C CA . TYR A 1 86 ? -7.179 1.334 14.453 1.00 65.50 86 TYR A CA 1
ATOM 709 C C . TYR A 1 86 ? -8.005 0.748 15.613 1.00 65.50 86 TYR A C 1
ATOM 711 O O . TYR A 1 86 ? -8.988 1.365 16.024 1.00 65.50 86 TYR A O 1
ATOM 719 N N . LYS A 1 87 ? -7.629 -0.430 16.137 1.00 62.44 87 LYS A N 1
ATOM 720 C CA . LYS A 1 87 ? -8.313 -1.088 17.263 1.00 62.44 87 LYS A CA 1
ATOM 721 C C . LYS A 1 87 ? -7.822 -0.617 18.633 1.00 62.44 87 LYS A C 1
ATOM 723 O O . LYS A 1 87 ? -8.582 -0.720 19.589 1.00 62.44 87 LYS A O 1
ATOM 728 N N . GLU A 1 88 ? -6.588 -0.127 18.732 1.00 65.06 88 GLU A N 1
ATOM 729 C CA . GLU A 1 88 ? -5.953 0.195 20.018 1.00 65.06 88 GLU A CA 1
ATOM 730 C C . GLU A 1 88 ? -6.038 1.680 20.390 1.00 65.06 88 GLU A C 1
ATOM 732 O O . GLU A 1 88 ? -6.230 2.002 21.560 1.00 65.06 88 GLU A O 1
ATOM 737 N N . SER A 1 89 ? -5.921 2.607 19.430 1.00 56.62 89 SER A N 1
ATOM 738 C CA . SER A 1 89 ? -5.997 4.047 19.719 1.00 56.62 89 SER A CA 1
ATOM 739 C C . SER A 1 89 ? -6.201 4.881 18.454 1.00 56.62 89 SER A C 1
ATOM 741 O O . SER A 1 89 ? -5.465 4.751 17.475 1.00 56.62 89 SER A O 1
ATOM 743 N N . SER A 1 90 ? -7.152 5.822 18.482 1.00 55.78 90 SER A N 1
ATOM 744 C CA . SER A 1 90 ? -7.416 6.745 17.367 1.00 55.78 90 SER A CA 1
ATOM 745 C C . SER A 1 90 ? -6.228 7.657 17.022 1.00 55.78 90 SER A C 1
ATOM 747 O O . SER A 1 90 ? -6.172 8.171 15.904 1.00 55.78 90 SER A O 1
ATOM 749 N N . SER A 1 91 ? -5.279 7.850 17.947 1.00 55.28 91 SER A N 1
ATOM 750 C CA . SER A 1 91 ? -4.149 8.781 17.789 1.00 55.28 91 SER A CA 1
ATOM 751 C C . SER A 1 91 ? -2.935 8.187 17.059 1.00 55.28 91 SER A C 1
ATOM 753 O O . SER A 1 91 ? -2.093 8.941 16.581 1.00 55.28 91 SER A O 1
ATOM 755 N N . GLY A 1 92 ? -2.844 6.860 16.899 1.00 60.03 92 GLY A N 1
ATOM 756 C CA . GLY A 1 92 ? -1.712 6.183 16.236 1.00 60.03 92 GLY A CA 1
ATOM 757 C C . GLY A 1 92 ? -1.809 6.066 14.706 1.00 60.03 92 GLY A C 1
ATOM 758 O O . GLY A 1 92 ? -0.963 5.436 14.075 1.00 60.03 92 GLY A O 1
ATOM 759 N N . ARG A 1 93 ? -2.842 6.649 14.082 1.00 60.59 93 ARG A N 1
ATOM 760 C CA . ARG A 1 93 ? -3.222 6.403 12.672 1.00 60.59 93 ARG A CA 1
ATOM 761 C C . ARG A 1 93 ? -2.212 6.861 11.617 1.00 60.59 93 ARG A C 1
ATOM 763 O O . ARG A 1 93 ? -2.217 6.334 10.507 1.00 60.59 93 ARG A O 1
ATOM 770 N N . LEU A 1 94 ? -1.400 7.869 11.923 1.00 67.25 94 LEU A N 1
ATOM 771 C CA . LEU A 1 94 ? -0.592 8.578 10.925 1.00 67.25 94 LEU A CA 1
ATOM 772 C C . LEU A 1 94 ? 0.679 7.811 10.540 1.00 67.25 94 LEU A C 1
ATOM 774 O O . LEU A 1 94 ? 1.012 7.735 9.360 1.00 67.25 94 LEU A O 1
ATOM 778 N N . ALA A 1 95 ? 1.358 7.186 11.505 1.00 74.88 95 ALA A N 1
ATOM 779 C CA . ALA A 1 95 ? 2.644 6.532 11.256 1.00 74.88 95 ALA A CA 1
ATOM 780 C C . ALA A 1 95 ? 2.560 5.364 10.244 1.00 74.88 95 ALA A C 1
ATOM 782 O O . ALA A 1 95 ? 3.328 5.369 9.278 1.00 74.88 95 ALA A O 1
ATOM 783 N N . PRO A 1 96 ? 1.600 4.417 10.349 1.00 75.75 96 PRO A N 1
ATOM 784 C CA . PRO A 1 96 ? 1.470 3.335 9.367 1.00 75.75 96 PRO A CA 1
ATOM 785 C C . PRO A 1 96 ? 1.016 3.843 7.991 1.00 75.75 96 PRO A C 1
ATOM 787 O O . PRO A 1 96 ? 1.348 3.255 6.962 1.00 75.75 96 PRO A O 1
ATOM 790 N N . MET A 1 97 ? 0.271 4.955 7.961 1.00 75.94 97 MET A N 1
ATOM 791 C CA . MET A 1 97 ? -0.209 5.564 6.723 1.00 75.94 97 MET A CA 1
ATOM 792 C C . MET A 1 97 ? 0.948 6.169 5.920 1.00 75.94 97 MET A C 1
ATOM 794 O O . MET A 1 97 ? 1.094 5.826 4.745 1.00 75.94 97 MET A O 1
ATOM 798 N N . TYR A 1 98 ? 1.815 6.972 6.550 1.00 80.44 98 TYR A N 1
ATOM 799 C CA . TYR A 1 98 ? 3.013 7.520 5.897 1.00 80.44 98 TYR A CA 1
ATOM 800 C C . TYR A 1 98 ? 3.983 6.427 5.445 1.00 80.44 98 TYR A C 1
ATOM 802 O O . TYR A 1 98 ? 4.532 6.512 4.348 1.00 80.44 98 TYR A O 1
ATOM 810 N N . PHE A 1 99 ? 4.140 5.368 6.243 1.00 84.06 99 PHE A N 1
ATOM 811 C CA . PHE A 1 99 ? 4.984 4.235 5.873 1.00 84.06 99 PHE A CA 1
ATOM 812 C C . PHE A 1 99 ? 4.451 3.511 4.624 1.00 84.06 99 PHE A C 1
ATOM 814 O O . PHE A 1 99 ? 5.187 3.331 3.653 1.00 84.06 99 PHE A O 1
ATOM 821 N N . SER A 1 100 ? 3.149 3.196 4.582 1.00 85.31 100 SER A N 1
ATOM 822 C CA . SER A 1 100 ? 2.527 2.571 3.402 1.00 85.31 100 SER A CA 1
ATOM 823 C C . SER A 1 100 ? 2.595 3.452 2.146 1.00 85.31 100 SER A C 1
ATOM 825 O O . SER A 1 100 ? 2.789 2.938 1.043 1.00 85.31 100 SER A O 1
ATOM 827 N N . ALA A 1 101 ? 2.489 4.777 2.306 1.00 86.56 101 ALA A N 1
ATOM 828 C CA . ALA A 1 101 ? 2.642 5.730 1.212 1.00 86.56 101 ALA A CA 1
ATOM 829 C C . ALA A 1 101 ? 4.082 5.752 0.680 1.00 86.56 101 ALA A C 1
ATOM 831 O O . ALA A 1 101 ? 4.279 5.758 -0.532 1.00 86.56 101 ALA A O 1
ATOM 832 N N . GLY A 1 102 ? 5.085 5.698 1.562 1.00 89.00 102 GLY A N 1
ATOM 833 C CA . GLY A 1 102 ? 6.493 5.611 1.172 1.00 89.00 102 GLY A CA 1
ATOM 834 C C . GLY A 1 102 ? 6.795 4.364 0.339 1.00 89.00 102 GLY A C 1
ATOM 835 O O . GLY A 1 102 ? 7.401 4.467 -0.725 1.00 89.00 102 GLY A O 1
ATOM 836 N N . VAL A 1 103 ? 6.298 3.197 0.763 1.00 88.56 103 VAL A N 1
ATOM 837 C CA . VAL A 1 103 ? 6.462 1.945 -0.000 1.00 88.56 103 VAL A CA 1
ATOM 838 C C . VAL A 1 103 ? 5.803 2.045 -1.380 1.00 88.56 103 VAL A C 1
ATOM 840 O O . VAL A 1 103 ? 6.390 1.619 -2.375 1.00 88.56 103 VAL A O 1
ATOM 843 N N . LEU A 1 104 ? 4.616 2.656 -1.465 1.00 89.44 104 LEU A N 1
ATOM 844 C CA . LEU A 1 104 ? 3.933 2.875 -2.741 1.00 89.44 104 LEU A CA 1
ATOM 845 C C . LEU A 1 104 ? 4.731 3.804 -3.670 1.00 89.44 104 LEU A C 1
ATOM 847 O O . LEU A 1 104 ? 4.863 3.504 -4.853 1.00 89.44 104 LEU A O 1
ATOM 851 N N . TRP A 1 105 ? 5.308 4.889 -3.148 1.00 90.62 105 TRP A N 1
ATOM 852 C CA . TRP A 1 105 ? 6.160 5.796 -3.926 1.00 90.62 105 TRP A CA 1
ATOM 853 C C . TRP A 1 105 ? 7.415 5.110 -4.466 1.00 90.62 105 TRP A C 1
ATOM 855 O O . TRP A 1 105 ? 7.783 5.334 -5.619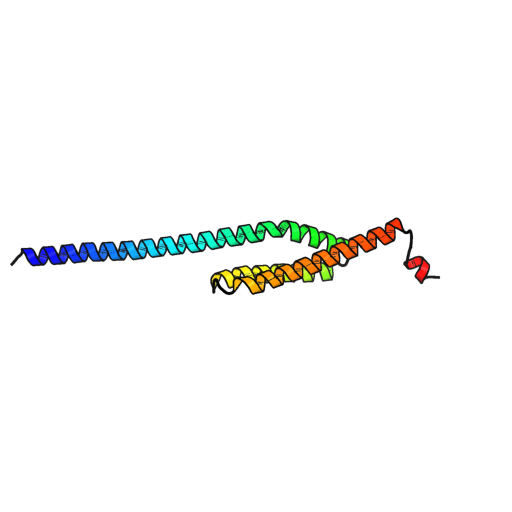 1.00 90.62 105 TRP A O 1
ATOM 865 N N . ILE A 1 106 ? 8.036 4.235 -3.672 1.00 90.25 106 ILE A N 1
ATOM 866 C CA . ILE A 1 106 ? 9.173 3.423 -4.124 1.00 90.25 106 ILE A CA 1
ATOM 867 C C . ILE A 1 106 ? 8.744 2.523 -5.292 1.00 90.25 106 ILE A C 1
ATOM 869 O O . ILE A 1 106 ? 9.407 2.502 -6.325 1.00 90.25 106 ILE A O 1
ATOM 873 N N . LEU A 1 107 ? 7.603 1.838 -5.170 1.00 89.94 107 LEU A N 1
ATOM 874 C CA . LEU A 1 107 ? 7.025 1.004 -6.232 1.00 89.94 107 LEU A CA 1
ATOM 875 C C . LEU A 1 107 ? 6.740 1.793 -7.522 1.00 89.94 107 LEU A C 1
ATOM 877 O O . LEU A 1 107 ? 7.050 1.306 -8.609 1.00 89.94 107 LEU A O 1
ATOM 881 N N . ILE A 1 108 ? 6.211 3.017 -7.409 1.00 91.56 108 ILE A N 1
ATOM 882 C CA . ILE A 1 108 ? 5.997 3.921 -8.554 1.00 91.56 108 ILE A CA 1
ATOM 883 C C . ILE A 1 108 ? 7.330 4.258 -9.223 1.00 91.56 108 ILE A C 1
ATOM 885 O O . ILE A 1 108 ? 7.435 4.182 -10.446 1.00 91.56 108 ILE A O 1
ATOM 889 N N . GLY A 1 109 ? 8.353 4.584 -8.429 1.00 91.19 109 GLY A N 1
ATOM 890 C CA . GLY A 1 109 ? 9.700 4.851 -8.925 1.00 91.19 109 GLY A CA 1
ATOM 891 C C . GLY A 1 109 ? 10.282 3.660 -9.687 1.00 91.19 109 GLY A C 1
ATOM 892 O O . GLY A 1 109 ? 10.751 3.831 -10.810 1.00 91.19 109 GLY A O 1
ATOM 893 N N . LEU A 1 110 ? 10.181 2.446 -9.132 1.00 90.00 110 LEU A N 1
ATOM 894 C CA . LEU A 1 110 ? 10.631 1.224 -9.812 1.00 90.00 110 LEU A CA 1
ATOM 895 C C . LEU A 1 110 ? 9.892 0.994 -11.136 1.00 90.00 110 LEU A C 1
ATOM 897 O O . LEU A 1 110 ? 10.527 0.686 -12.144 1.00 90.00 110 LEU A O 1
ATOM 901 N N . ALA A 1 111 ? 8.566 1.153 -11.149 1.00 90.56 111 ALA A N 1
ATOM 902 C CA . ALA A 1 111 ? 7.772 0.997 -12.365 1.00 90.56 111 ALA A CA 1
ATOM 903 C C . ALA A 1 111 ? 8.171 2.026 -13.436 1.00 90.56 111 ALA A C 1
ATOM 905 O O . ALA A 1 111 ? 8.367 1.660 -14.594 1.00 90.56 111 ALA A O 1
ATOM 906 N N . ALA A 1 112 ? 8.346 3.294 -13.051 1.00 91.94 112 ALA A N 1
ATOM 907 C CA . ALA A 1 112 ? 8.759 4.360 -13.960 1.00 91.94 112 ALA A CA 1
ATOM 908 C C . ALA A 1 112 ? 10.161 4.115 -14.535 1.00 91.94 112 ALA A C 1
ATOM 910 O O . ALA A 1 112 ? 10.351 4.251 -15.741 1.00 91.94 112 ALA A O 1
ATOM 911 N N . VAL A 1 113 ? 11.121 3.698 -13.702 1.00 90.19 113 VAL A N 1
ATOM 912 C CA . VAL A 1 113 ? 12.482 3.352 -14.144 1.00 90.19 113 VAL A CA 1
ATOM 913 C C . VAL A 1 113 ? 12.465 2.156 -15.096 1.00 90.19 113 VAL A C 1
ATOM 915 O O . VAL A 1 113 ? 13.116 2.212 -16.136 1.00 90.19 113 VAL A O 1
ATOM 918 N N . GLY A 1 114 ? 11.696 1.106 -14.790 1.00 87.00 114 GLY A N 1
ATOM 919 C CA . GLY A 1 114 ? 11.566 -0.066 -15.660 1.00 87.00 114 GLY A CA 1
ATOM 920 C C . GLY A 1 114 ? 10.968 0.279 -17.028 1.00 87.00 114 GLY A C 1
ATOM 921 O O . GLY A 1 114 ? 11.505 -0.123 -18.060 1.00 87.00 114 GLY A O 1
ATOM 922 N N . ILE A 1 115 ? 9.898 1.082 -17.053 1.00 87.25 115 ILE A N 1
ATOM 923 C CA . ILE A 1 115 ? 9.292 1.560 -18.304 1.00 87.25 115 ILE A CA 1
ATOM 924 C C . ILE A 1 115 ? 10.273 2.446 -19.074 1.00 87.25 115 ILE A C 1
ATOM 926 O O . ILE A 1 115 ? 10.441 2.264 -20.275 1.00 87.25 115 ILE A O 1
ATOM 930 N N . LEU A 1 116 ? 10.930 3.392 -18.401 1.00 87.12 116 LEU A N 1
ATOM 931 C CA . LEU A 1 116 ? 11.884 4.294 -19.037 1.00 87.12 116 LEU A CA 1
ATOM 932 C C . LEU A 1 116 ? 13.049 3.515 -19.653 1.00 87.12 116 LEU A C 1
ATOM 934 O O . LEU A 1 116 ? 13.412 3.775 -20.795 1.00 87.12 116 LEU A O 1
ATOM 938 N N . HIS A 1 117 ? 13.588 2.527 -18.936 1.00 84.19 117 HIS A N 1
ATOM 939 C CA . HIS A 1 117 ? 14.631 1.641 -19.443 1.00 84.19 117 HIS A CA 1
ATOM 940 C C . HIS A 1 117 ? 14.161 0.860 -20.678 1.00 84.19 117 HIS A C 1
ATOM 942 O O . HIS A 1 117 ? 14.866 0.818 -21.685 1.00 84.19 117 HIS A O 1
ATOM 948 N N . PHE A 1 118 ? 12.950 0.296 -20.635 1.00 83.00 118 PHE A N 1
ATOM 949 C CA . PHE A 1 118 ? 12.357 -0.407 -21.772 1.00 83.00 118 PHE A CA 1
ATOM 950 C C . PHE A 1 118 ? 12.175 0.510 -22.990 1.00 83.00 118 PHE A C 1
ATOM 952 O O . PHE A 1 118 ? 12.563 0.147 -24.098 1.00 83.00 118 PHE A O 1
ATOM 959 N N . LEU A 1 119 ? 11.647 1.720 -22.788 1.00 83.38 119 LEU A N 1
ATOM 960 C CA . LEU A 1 119 ? 11.446 2.706 -23.850 1.00 83.38 119 LEU A CA 1
ATOM 961 C C . LEU A 1 119 ? 12.771 3.206 -24.430 1.00 83.38 119 LEU A C 1
ATOM 963 O O . LEU A 1 119 ? 12.891 3.286 -25.648 1.00 83.38 119 LEU A O 1
ATOM 967 N N . LEU A 1 120 ? 13.775 3.505 -23.600 1.00 78.44 120 LEU A N 1
ATOM 968 C CA . LEU A 1 120 ? 15.104 3.897 -24.082 1.00 78.44 120 LEU A CA 1
ATOM 969 C C . LEU A 1 120 ? 15.750 2.768 -24.887 1.00 78.44 120 LEU A C 1
ATOM 971 O O . LEU A 1 120 ? 16.264 3.021 -25.974 1.00 78.44 120 LEU A O 1
ATOM 975 N N . SER A 1 121 ? 15.690 1.530 -24.390 1.00 75.00 121 SER A N 1
ATOM 976 C CA . SER A 1 121 ? 16.226 0.364 -25.096 1.00 75.00 121 SER A CA 1
ATOM 977 C C . SER A 1 121 ? 15.527 0.144 -26.441 1.00 75.00 121 SER A C 1
ATOM 979 O O . SER A 1 121 ? 16.195 -0.123 -27.439 1.00 75.00 121 SER A O 1
ATOM 981 N N . HIS A 1 122 ? 14.204 0.314 -26.490 1.00 72.94 122 HIS A N 1
ATOM 982 C CA . HIS A 1 122 ? 13.418 0.117 -27.704 1.00 72.94 122 HIS A CA 1
ATOM 983 C C . HIS A 1 122 ? 13.573 1.262 -28.722 1.00 72.94 122 HIS A C 1
ATOM 985 O O . HIS A 1 122 ? 13.722 1.002 -29.912 1.00 72.94 122 HIS A O 1
ATOM 991 N N . HIS A 1 123 ? 13.564 2.525 -28.278 1.00 68.88 123 HIS A N 1
ATOM 992 C CA . HIS A 1 123 ? 13.589 3.692 -29.169 1.00 68.88 123 HIS A CA 1
ATOM 993 C C . HIS A 1 123 ? 14.987 4.088 -29.645 1.00 68.88 123 HIS A C 1
ATOM 995 O O . HIS A 1 123 ? 15.120 4.564 -30.770 1.00 68.88 123 HIS A O 1
ATOM 1001 N N . LEU A 1 124 ? 16.027 3.919 -28.824 1.00 63.50 124 LEU A N 1
ATOM 1002 C CA . LEU A 1 124 ? 17.384 4.327 -29.204 1.00 63.50 124 LEU A CA 1
ATOM 1003 C C . LEU A 1 124 ? 18.143 3.234 -29.961 1.00 63.50 124 LEU A C 1
ATOM 1005 O O . LEU A 1 124 ? 19.259 3.489 -30.402 1.00 63.50 124 LEU A O 1
ATOM 1009 N N . GLY A 1 125 ? 17.593 2.016 -30.088 1.00 58.91 125 GLY A N 1
ATOM 1010 C CA . GLY A 1 125 ? 18.270 0.887 -30.747 1.00 58.91 125 GLY A CA 1
ATOM 1011 C C . GLY A 1 125 ? 19.628 0.532 -30.125 1.00 58.91 125 GLY A C 1
ATOM 1012 O O . GLY A 1 125 ? 20.384 -0.270 -30.672 1.00 58.91 125 GLY A O 1
ATOM 1013 N N . MET A 1 126 ? 19.950 1.131 -28.977 1.00 53.06 126 MET A N 1
ATOM 1014 C CA . MET A 1 126 ? 21.150 0.880 -28.209 1.00 53.06 126 MET A CA 1
ATOM 1015 C C . MET A 1 126 ? 20.938 -0.454 -27.516 1.00 53.06 126 MET A C 1
ATOM 1017 O O . MET A 1 126 ? 20.479 -0.535 -26.375 1.00 53.06 126 MET A O 1
ATOM 1021 N N . ASN A 1 127 ? 21.301 -1.523 -28.217 1.00 56.56 127 ASN A N 1
ATOM 1022 C CA . ASN A 1 127 ? 21.788 -2.715 -27.557 1.00 56.56 127 ASN A CA 1
ATOM 1023 C C . ASN A 1 127 ? 23.002 -2.274 -26.731 1.00 56.56 127 ASN A C 1
ATOM 1025 O O . ASN A 1 127 ? 24.133 -2.323 -27.204 1.00 56.56 127 ASN A O 1
ATOM 1029 N N . VAL A 1 128 ? 22.781 -1.817 -25.498 1.00 54.38 128 VAL A N 1
ATOM 1030 C CA . VAL A 1 128 ? 23.864 -1.561 -24.537 1.00 54.38 128 VAL A CA 1
ATOM 1031 C C . VAL A 1 128 ? 24.719 -2.830 -24.401 1.00 54.38 128 VAL A C 1
ATOM 1033 O O . VAL A 1 128 ? 25.931 -2.745 -24.268 1.00 54.38 128 VAL A O 1
ATOM 1036 N N . LEU A 1 129 ? 24.102 -4.005 -24.584 1.00 54.59 129 LEU A N 1
ATOM 1037 C CA . LEU A 1 129 ? 24.760 -5.304 -24.735 1.00 54.59 129 LEU A CA 1
ATOM 1038 C C . LEU A 1 129 ? 25.731 -5.403 -25.926 1.00 54.59 129 LEU A C 1
ATOM 1040 O O . LEU A 1 129 ? 26.743 -6.069 -25.781 1.00 54.59 129 LEU A O 1
ATOM 1044 N N . LEU A 1 130 ? 25.460 -4.748 -27.061 1.00 57.34 130 LEU A N 1
ATOM 1045 C CA . LEU A 1 130 ? 26.350 -4.729 -28.231 1.00 57.34 130 LEU A CA 1
ATOM 1046 C C . LEU A 1 130 ? 27.481 -3.695 -28.076 1.00 57.34 130 LEU A C 1
ATOM 1048 O O . LEU A 1 130 ? 28.580 -3.911 -28.570 1.00 57.34 130 LEU A O 1
ATOM 1052 N N . PHE A 1 131 ? 27.223 -2.583 -27.375 1.00 50.12 131 PHE A N 1
ATOM 1053 C CA . PHE A 1 131 ? 28.228 -1.549 -27.081 1.00 50.12 131 PHE A CA 1
ATOM 1054 C C . PHE A 1 131 ? 29.175 -1.942 -25.932 1.00 50.12 131 PHE A C 1
ATOM 1056 O O . PHE A 1 131 ? 30.317 -1.512 -25.914 1.00 50.12 131 PHE A O 1
ATOM 1063 N N . ILE A 1 132 ? 28.725 -2.775 -24.985 1.00 56.62 132 ILE A N 1
ATOM 1064 C CA . ILE A 1 132 ? 29.563 -3.355 -23.916 1.00 56.62 132 ILE A CA 1
ATOM 1065 C C . ILE A 1 132 ? 30.351 -4.586 -24.401 1.00 56.62 132 ILE A C 1
ATOM 1067 O O . ILE A 1 132 ? 31.333 -4.971 -23.771 1.00 56.62 132 ILE A O 1
ATOM 1071 N N . SER A 1 133 ? 29.945 -5.207 -25.514 1.00 57.38 133 SER A N 1
ATOM 1072 C CA . SER A 1 133 ? 30.637 -6.355 -26.118 1.00 57.38 133 SER A CA 1
ATOM 1073 C C . SER A 1 133 ? 31.659 -5.989 -27.206 1.00 57.38 133 SER A C 1
ATOM 1075 O O . SER A 1 133 ? 32.149 -6.898 -27.877 1.00 57.38 133 SER A O 1
ATOM 1077 N N . LEU A 1 134 ? 31.928 -4.698 -27.427 1.00 52.00 134 LEU A N 1
ATOM 1078 C CA . LEU A 1 134 ? 32.871 -4.170 -28.423 1.00 52.00 134 LEU A CA 1
ATOM 1079 C C . LEU A 1 134 ? 34.064 -3.489 -27.747 1.00 52.00 134 LEU A C 1
ATOM 1081 O O . LEU A 1 134 ? 33.839 -2.757 -26.759 1.00 52.00 134 LEU A O 1
#

Solvent-accessible surface area (backbone atoms only — not comparable to full-atom values): 7174 Å² total; per-residue (Å²): 139,64,71,66,57,56,54,50,54,52,48,52,56,51,49,54,50,51,51,53,48,52,53,50,52,51,51,53,49,50,53,51,50,54,50,51,52,53,52,52,54,50,53,62,52,58,68,52,44,62,58,51,52,54,34,46,51,45,15,28,76,48,61,40,49,69,63,33,50,53,51,51,52,51,34,52,49,27,51,51,49,41,58,54,38,63,75,78,40,86,84,58,62,58,64,36,50,56,52,30,48,51,47,50,52,51,39,47,49,43,23,52,52,17,50,50,51,50,49,48,42,67,72,67,68,51,52,60,70,60,63,72,71,101

Nearest PDB structures (foldseek):
  3leo-assembly1_A  TM=8.716E-01  e=4.321E-06  Homo sapiens
  4jrz-assembly1_A  TM=8.287E-01  e=3.415E-06  Homo sapiens
  6ssr-assembly1_A  TM=9.215E-01  e=1.672E-05  Homo sapiens
  6ssu-assembly1_B  TM=9.265E-01  e=1.881E-05  Homo sapiens
  6sss-assembly1_C  TM=9.316E-01  e=1.774E-05  Homo sapiens

Foldseek 3Di:
DPPVVVVVVVVVVVVVVVVVVVVVVVVVVVVVVVVVLVVVLVVVVVVCVVVLVVLLVLLCVQPNVVVSVVLSVQLVVLSVVLVVVSVVDPVVNVVSVVSSVVSSVVSNVSSVVSVVV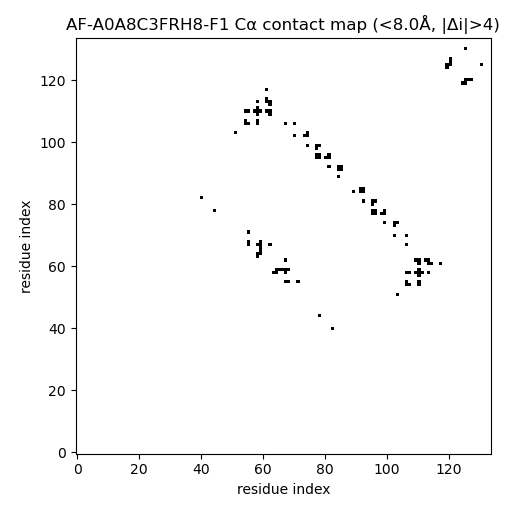VCCVVPVVPPVVVVVVD

InterPro domains:
  IPR001129 Membrane-associated, eicosanoid/glutathione metabolism (MAPEG) protein [PF01124] (44-112)
  IPR001446 5-lipoxygenase-activating protein [PR00488] (33-52)
  IPR001446 5-lipoxygenase-activating protein [PR00488] (53-72)
  IPR001446 5-lipoxygenase-activating protein [PR00488] (73-91)
  IPR001446 5-lipoxygenase-activating protein [PR00488] (114-134)
  IPR023352 Membrane associated eicosanoid/glutathione metabolism-like domain superfamily [G3DSA:1.20.120.550] (17-133)
  IPR023352 Membrane associated eicosanoid/glutat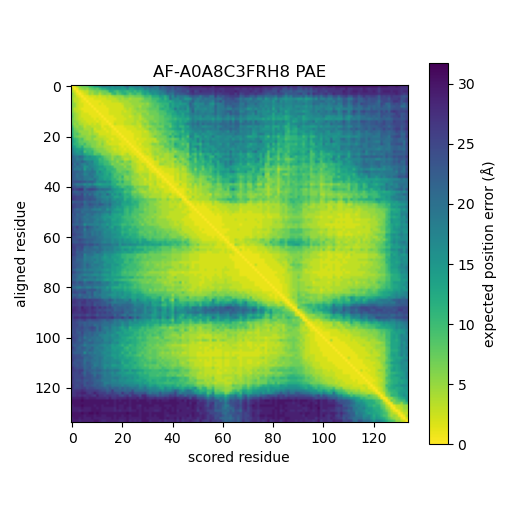hione metabolism-like domain superfamily [SSF161084] (41-121)
  IPR050997 Membrane-associated proteins in eicosanoid and glutathione metabolism [PTHR10250] (41-125)

Organism: Chrysemys picta bellii (NCBI:txid8478)

Sequence (134 aa):
MGASHWALLYREVVSGKAEAWSHWKASERHRMLTLFFLFSSRVNCSEYFPIFLAILWQAGLFFHQGLTAALGLLYLYSRYCYFMGYKESSSGRLAPMYFSAGVLWILIGLAAVGILHFLLSHHLGMNVLLFISL

Radius of gyration: 29.31 Å; Cα contacts (8 Å, |Δi|>4): 65; chains: 1; bounding box: 82×19×87 Å

pLDDT: mean 80.18, std 11.28, range [50.12, 93.31]

Secondary structure (DSSP, 8-state):
--HHHHHHHHHHHHHHHHHHHHHHHHHHHHHHHHHHHHHHHHHHHHHHHHHHHHHHHHHHHHT-HHHHHHHHHHHHHHHHHHHHHHHH-GGG-HHHHHHHHHHHHHHHHHHHHHHHHHHHHHHS---HHHHHT-

Mean predicted aligned error: 11.83 Å